Protein AF-A0A8X6FTA5-F1 (afdb_monomer)

Structure (mmCIF, N/CA/C/O backbone):
data_AF-A0A8X6FTA5-F1
#
_entry.id   AF-A0A8X6FTA5-F1
#
loop_
_atom_site.group_PDB
_atom_site.id
_atom_site.type_symbol
_atom_site.label_atom_id
_atom_site.label_alt_id
_atom_site.label_comp_id
_atom_site.label_asym_id
_atom_site.label_entity_id
_atom_site.label_seq_id
_atom_site.pdbx_PDB_ins_code
_atom_site.Cartn_x
_atom_site.Cartn_y
_atom_site.Cartn_z
_atom_site.occupancy
_atom_site.B_iso_or_equiv
_atom_site.auth_seq_id
_atom_site.auth_comp_id
_atom_site.auth_asym_id
_atom_site.auth_atom_id
_atom_site.pdbx_PDB_model_num
ATOM 1 N N . MET A 1 1 ? 9.356 16.056 14.743 1.00 41.97 1 MET A N 1
ATOM 2 C CA . MET A 1 1 ? 8.022 15.968 15.367 1.00 41.97 1 MET A CA 1
ATOM 3 C C . MET A 1 1 ? 7.280 14.869 14.643 1.00 41.97 1 MET A C 1
ATOM 5 O O . MET A 1 1 ? 7.077 14.996 13.447 1.00 41.97 1 MET A O 1
ATOM 9 N N . THR A 1 2 ? 6.967 13.772 15.317 1.00 48.78 2 THR A N 1
ATOM 10 C CA . THR A 1 2 ? 6.106 12.727 14.758 1.00 48.78 2 THR A CA 1
ATOM 11 C C . THR A 1 2 ? 4.693 13.306 14.698 1.00 48.78 2 THR A C 1
ATOM 13 O O . THR A 1 2 ? 4.205 13.804 15.711 1.00 48.78 2 THR A O 1
ATOM 16 N N . ILE A 1 3 ? 4.057 13.327 13.523 1.00 58.44 3 ILE A N 1
ATOM 17 C CA . ILE A 1 3 ? 2.656 13.751 13.412 1.00 58.44 3 ILE A CA 1
ATOM 18 C C . ILE A 1 3 ? 1.813 12.705 14.147 1.00 58.44 3 ILE A C 1
ATOM 20 O O . ILE A 1 3 ? 1.546 11.626 13.619 1.00 58.44 3 ILE A O 1
ATOM 24 N N . THR A 1 4 ? 1.408 13.007 15.376 1.00 65.88 4 THR A N 1
ATOM 25 C CA . THR A 1 4 ? 0.428 12.196 16.095 1.00 65.88 4 THR A CA 1
ATOM 26 C C . THR A 1 4 ? -0.946 12.549 15.547 1.00 65.88 4 THR A C 1
ATOM 28 O O . THR A 1 4 ? -1.441 13.654 15.756 1.00 65.88 4 THR A O 1
ATOM 31 N N . ILE A 1 5 ? -1.556 11.629 14.800 1.00 76.56 5 ILE A N 1
ATOM 32 C CA . ILE A 1 5 ? -2.923 11.821 14.318 1.00 76.56 5 ILE A CA 1
ATOM 33 C C . ILE A 1 5 ? -3.873 11.604 15.498 1.00 76.56 5 ILE A C 1
ATOM 35 O O . ILE A 1 5 ? -4.028 10.481 15.980 1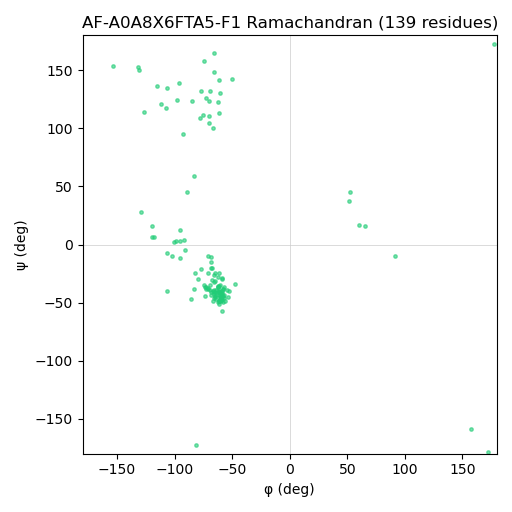.00 76.56 5 ILE A O 1
ATOM 39 N N . GLU A 1 6 ? -4.525 12.671 15.952 1.00 87.19 6 GLU A N 1
ATOM 40 C CA . GLU A 1 6 ? -5.613 12.573 16.922 1.00 87.19 6 GLU A CA 1
ATOM 41 C C . GLU A 1 6 ? -6.942 12.299 16.213 1.00 87.19 6 GLU A C 1
ATOM 43 O O . GLU A 1 6 ? -7.368 13.045 15.330 1.00 87.19 6 GLU A O 1
ATOM 48 N N . TYR A 1 7 ? -7.601 11.209 16.606 1.00 91.81 7 TYR A N 1
ATOM 49 C CA . TYR A 1 7 ? -8.914 10.826 16.092 1.00 91.81 7 TYR A CA 1
ATOM 50 C C . TYR A 1 7 ? -10.036 11.294 17.008 1.00 91.81 7 TYR A C 1
ATOM 52 O O . TYR A 1 7 ? -9.945 11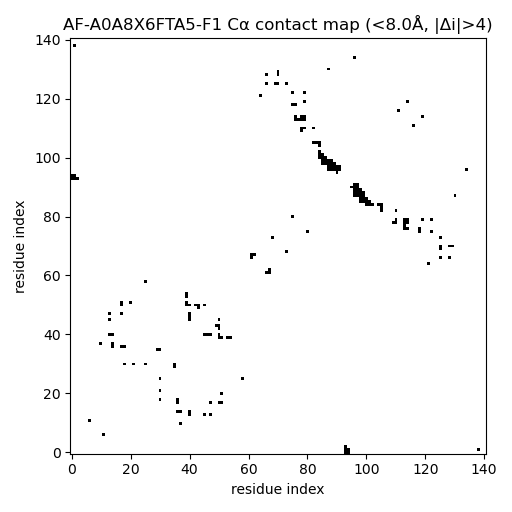.134 18.231 1.00 91.81 7 TYR A O 1
ATOM 60 N N . THR A 1 8 ? -11.127 11.780 16.412 1.00 95.44 8 THR A N 1
ATOM 61 C CA . THR A 1 8 ? -12.351 12.092 17.162 1.00 95.44 8 THR A CA 1
ATOM 62 C C . THR A 1 8 ? -12.975 10.820 17.745 1.00 95.44 8 THR A C 1
ATOM 64 O O . THR A 1 8 ? -12.641 9.696 17.352 1.00 95.44 8 THR A O 1
ATOM 67 N N . VAL A 1 9 ? -13.900 10.982 18.694 1.00 96.56 9 VAL A N 1
ATOM 68 C CA . VAL A 1 9 ? -14.612 9.855 19.318 1.00 96.56 9 VAL A CA 1
ATOM 69 C C . VAL A 1 9 ? -15.383 9.054 18.265 1.00 96.56 9 VAL A C 1
ATOM 71 O O . VAL A 1 9 ? -15.320 7.826 18.248 1.00 96.56 9 VAL A O 1
ATOM 74 N N . GLU A 1 10 ? -16.032 9.745 17.331 1.00 96.25 10 GLU A N 1
ATOM 75 C CA . GLU A 1 10 ? -16.809 9.154 16.241 1.00 96.25 10 GLU A CA 1
ATOM 76 C C . GLU A 1 10 ? -15.906 8.378 15.279 1.0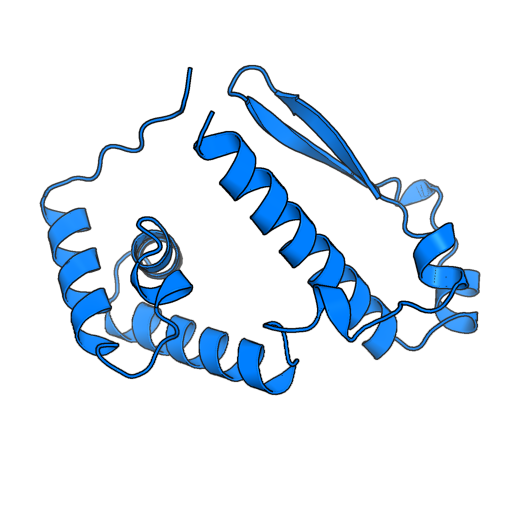0 96.25 10 GLU A C 1
ATOM 78 O O . GLU A 1 10 ? -16.240 7.269 14.862 1.00 96.25 10 GLU A O 1
ATOM 83 N N . GLN A 1 11 ? -14.725 8.923 14.964 1.00 95.75 11 GLN A N 1
ATOM 84 C CA . GLN A 1 11 ? -13.750 8.254 14.104 1.00 95.75 11 GLN A CA 1
ATOM 85 C C . GLN A 1 11 ? -13.225 6.970 14.747 1.00 95.75 11 GLN A C 1
ATOM 87 O O . GLN A 1 11 ? -13.197 5.932 14.087 1.00 95.75 11 GLN A O 1
ATOM 92 N N . LYS A 1 12 ? -12.869 7.011 16.038 1.00 95.75 12 LYS A N 1
ATOM 93 C CA . LYS A 1 12 ? -12.442 5.820 16.790 1.00 95.75 12 LYS A CA 1
ATOM 94 C C . LYS A 1 12 ? -13.547 4.765 16.829 1.00 95.75 12 LYS A C 1
ATOM 96 O O . LYS A 1 12 ? -13.280 3.594 16.574 1.00 95.75 12 LYS A O 1
ATOM 101 N N . ALA A 1 13 ? -14.792 5.173 17.081 1.00 96.75 13 ALA A N 1
ATOM 102 C CA . ALA A 1 13 ? -15.935 4.265 17.089 1.00 96.75 13 ALA A CA 1
ATOM 103 C C . ALA A 1 13 ? -16.151 3.589 15.722 1.00 96.75 13 ALA A C 1
ATOM 105 O O . ALA A 1 13 ? -16.340 2.373 15.663 1.00 96.75 13 ALA A O 1
ATOM 106 N N . ALA A 1 14 ? -16.057 4.348 14.624 1.00 96.81 14 ALA A N 1
ATOM 107 C CA . ALA A 1 14 ? -16.168 3.812 13.268 1.00 96.81 14 ALA A CA 1
ATOM 108 C C . ALA A 1 14 ? -15.018 2.849 12.926 1.00 96.81 14 ALA A C 1
ATOM 110 O O . ALA A 1 14 ? -15.255 1.796 12.331 1.00 96.81 14 ALA A O 1
ATOM 111 N N . MET A 1 15 ? -13.784 3.173 13.330 1.00 96.56 15 MET A N 1
ATOM 112 C CA . MET A 1 15 ? -12.617 2.299 13.159 1.00 96.56 15 MET A CA 1
ATOM 113 C C . MET A 1 15 ? -12.807 0.966 13.878 1.00 96.56 15 MET A C 1
ATOM 115 O O . MET A 1 15 ? -12.625 -0.078 13.259 1.00 96.56 15 MET A O 1
ATOM 119 N N . GLU A 1 16 ? -13.238 0.987 15.140 1.00 95.81 16 GLU A N 1
ATOM 120 C CA . GLU A 1 16 ? -13.517 -0.229 15.911 1.00 95.81 16 GLU A CA 1
ATOM 121 C C . GLU A 1 16 ? -14.672 -1.039 15.320 1.00 95.81 16 GLU A C 1
ATOM 123 O O . GLU A 1 16 ? -14.621 -2.269 15.258 1.00 95.81 16 GLU A O 1
ATOM 128 N N . GLN A 1 17 ? -15.720 -0.364 14.842 1.00 96.62 17 GLN A N 1
ATOM 129 C CA . GLN A 1 17 ? -16.834 -1.034 14.183 1.00 96.62 17 GLN A CA 1
ATOM 130 C C . GLN A 1 17 ? -16.393 -1.727 12.895 1.00 96.62 17 GLN A C 1
ATOM 132 O O . GLN A 1 17 ? -16.789 -2.872 12.680 1.00 96.62 17 GLN A O 1
ATOM 137 N N . LEU A 1 18 ? -15.567 -1.077 12.068 1.00 96.38 18 LEU A N 1
ATOM 138 C CA . LEU A 1 18 ? -15.008 -1.704 10.875 1.00 96.38 18 LEU A CA 1
ATOM 139 C C . LEU A 1 18 ? -14.053 -2.843 11.252 1.00 96.38 18 LEU A C 1
ATOM 141 O O . LEU A 1 18 ? -14.195 -3.929 10.701 1.00 96.38 18 LEU A O 1
ATOM 145 N N . LYS A 1 19 ? -13.147 -2.642 12.220 1.00 95.56 19 LYS A N 1
ATOM 146 C CA . LYS A 1 19 ? -12.183 -3.653 12.696 1.00 95.56 19 LYS A CA 1
ATOM 147 C C . LYS A 1 19 ? -12.876 -4.950 13.111 1.00 95.56 19 LYS A C 1
ATOM 149 O O . LYS A 1 19 ? -12.485 -6.023 12.657 1.00 95.56 19 LYS A O 1
ATOM 154 N N . ARG A 1 20 ? -13.980 -4.860 13.863 1.00 94.69 20 ARG A N 1
ATOM 155 C CA . ARG A 1 20 ? -14.788 -6.028 14.262 1.00 94.69 20 ARG A CA 1
ATOM 156 C C . ARG A 1 20 ? -15.341 -6.844 13.088 1.00 94.69 20 ARG A C 1
ATOM 158 O O . ARG A 1 20 ? -15.510 -8.048 13.243 1.00 94.69 20 ARG A O 1
ATOM 165 N N . ARG A 1 21 ? -15.596 -6.235 11.922 1.00 94.69 21 ARG A N 1
ATOM 166 C CA . ARG A 1 21 ? -16.088 -6.953 10.726 1.00 94.69 21 ARG A CA 1
ATOM 167 C C . ARG A 1 21 ? -15.031 -7.853 10.071 1.00 94.69 21 ARG A C 1
ATOM 169 O O . ARG A 1 21 ? -15.381 -8.625 9.189 1.00 94.69 21 ARG A O 1
ATOM 176 N N . PHE A 1 22 ? -13.767 -7.754 10.490 1.00 93.44 22 PHE A N 1
ATOM 177 C CA . PHE A 1 22 ? -12.635 -8.501 9.928 1.00 93.44 22 PHE A CA 1
ATOM 178 C C . PHE A 1 22 ? -11.935 -9.413 10.949 1.00 93.44 22 PHE A C 1
ATOM 180 O O . PHE A 1 22 ? -10.808 -9.857 10.715 1.00 93.44 22 PHE A O 1
ATOM 187 N N . ALA A 1 23 ? -12.567 -9.694 12.093 1.00 85.31 23 ALA A N 1
ATOM 188 C CA . ALA A 1 23 ? -12.003 -10.583 13.104 1.00 85.31 23 ALA A CA 1
ATOM 189 C C . ALA A 1 23 ? -11.792 -12.000 12.528 1.00 85.31 23 ALA A C 1
ATOM 191 O O . ALA A 1 23 ? -12.752 -12.691 12.208 1.00 85.31 23 ALA A O 1
ATOM 192 N N . GLY A 1 24 ? -10.529 -12.422 12.397 1.00 79.81 24 GLY A N 1
ATOM 193 C CA . GLY A 1 24 ? -10.143 -13.738 11.865 1.00 79.81 24 GLY A CA 1
ATOM 194 C C . GLY A 1 24 ? -9.892 -13.803 10.350 1.00 79.81 24 GLY A C 1
ATOM 195 O O . GLY A 1 24 ? -9.310 -14.778 9.885 1.00 79.81 24 GLY A O 1
ATOM 196 N N . ASP A 1 25 ? -10.229 -12.755 9.591 1.00 79.06 25 ASP A N 1
ATOM 197 C CA . ASP A 1 25 ? -10.121 -12.738 8.118 1.00 79.06 25 ASP A CA 1
ATOM 198 C C . ASP A 1 25 ? -8.855 -12.031 7.594 1.00 79.06 25 ASP A C 1
ATOM 200 O O . ASP A 1 25 ? -8.652 -11.877 6.383 1.00 79.06 25 ASP A O 1
ATOM 204 N N . MET A 1 26 ? -7.992 -11.574 8.504 1.00 86.62 26 MET A N 1
ATOM 205 C CA . MET A 1 26 ? -6.823 -10.747 8.207 1.00 86.62 26 MET A CA 1
ATOM 206 C C . MET A 1 26 ? -5.561 -11.263 8.891 1.00 86.62 26 MET A C 1
ATOM 208 O O . MET A 1 26 ? -5.608 -11.846 9.972 1.00 86.62 26 MET A O 1
ATOM 212 N N . LYS A 1 27 ? -4.408 -10.979 8.277 1.00 86.81 27 LYS A N 1
ATOM 213 C CA . LYS A 1 27 ? -3.110 -11.189 8.922 1.00 86.81 27 LYS A CA 1
ATOM 214 C C . LYS A 1 27 ? -2.982 -10.322 10.181 1.00 86.81 27 LYS A C 1
ATOM 216 O O . LYS A 1 27 ? -3.391 -9.156 10.116 1.00 8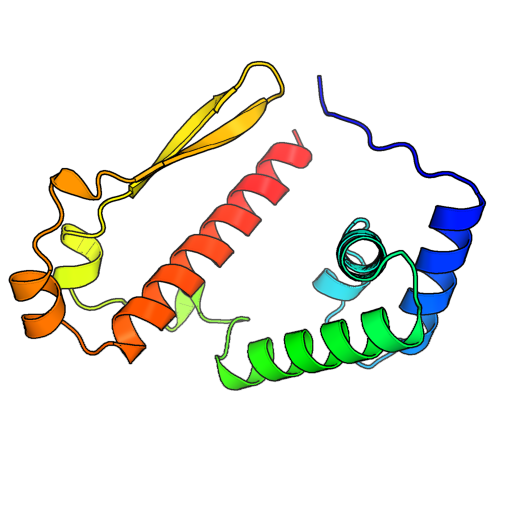6.81 27 LYS A O 1
ATOM 221 N N . PRO A 1 28 ? -2.374 -10.827 11.272 1.00 89.88 28 PRO A N 1
ATOM 222 C CA . PRO A 1 28 ? -2.209 -10.066 12.511 1.00 89.88 28 PRO A CA 1
ATOM 223 C C . PRO A 1 28 ? -1.555 -8.698 12.294 1.00 89.88 28 PRO A C 1
ATOM 225 O O . PRO A 1 28 ? -2.009 -7.701 12.842 1.00 89.88 28 PRO A O 1
ATOM 228 N N . GLU A 1 29 ? -0.550 -8.607 11.421 1.00 88.12 29 GLU A N 1
ATOM 229 C CA . GLU A 1 29 ? 0.183 -7.360 11.178 1.00 88.12 29 GLU A CA 1
ATOM 230 C C . GLU A 1 29 ? -0.670 -6.277 10.508 1.00 88.12 29 GLU A C 1
ATOM 232 O O . GLU A 1 29 ? -0.414 -5.090 10.712 1.00 88.12 29 GLU A O 1
ATOM 237 N N . LEU A 1 30 ? -1.652 -6.678 9.693 1.00 88.94 30 LEU A N 1
ATOM 238 C CA . LEU A 1 30 ? -2.611 -5.768 9.063 1.00 88.94 30 LEU A CA 1
ATOM 239 C C . LEU A 1 30 ? -3.763 -5.443 10.014 1.00 88.94 30 LEU A C 1
ATOM 241 O O . LEU A 1 30 ? -4.233 -4.311 10.038 1.00 88.94 30 LEU A O 1
ATOM 245 N N . TYR A 1 31 ? -4.215 -6.424 10.795 1.00 91.38 31 TYR A N 1
ATOM 246 C CA . TYR A 1 31 ? -5.290 -6.242 11.767 1.00 91.38 31 TYR A CA 1
ATOM 247 C C . TYR A 1 31 ? -4.888 -5.296 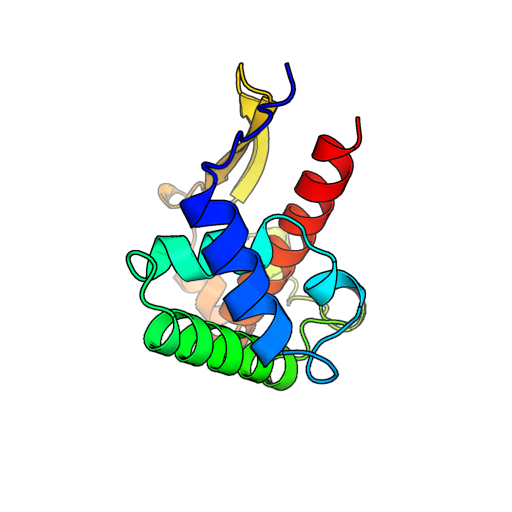12.912 1.00 91.38 31 TYR A C 1
ATOM 249 O O . TYR A 1 31 ? -5.719 -4.536 13.413 1.00 91.38 31 TYR A O 1
ATOM 257 N N . GLU A 1 32 ? -3.607 -5.291 13.286 1.00 89.75 32 GLU A N 1
ATOM 258 C CA . GLU A 1 32 ? -3.045 -4.375 14.285 1.00 89.75 32 GLU A CA 1
ATOM 259 C C . GLU A 1 32 ? -2.473 -3.073 13.700 1.00 89.75 32 GLU A C 1
ATOM 261 O O . GLU A 1 32 ? -1.945 -2.246 14.442 1.00 89.75 32 GLU A O 1
ATOM 266 N N . ASP A 1 33 ? -2.585 -2.832 12.388 1.00 89.06 33 ASP A N 1
ATOM 267 C CA . ASP A 1 33 ? -2.236 -1.526 11.818 1.00 89.06 33 ASP A CA 1
ATOM 268 C C . ASP A 1 33 ? -3.275 -0.478 12.249 1.00 89.06 33 ASP A C 1
ATOM 270 O O . ASP A 1 33 ? -4.382 -0.397 11.707 1.00 89.06 33 ASP A O 1
ATOM 274 N N . THR A 1 34 ? -2.868 0.363 13.205 1.00 78.25 34 THR A N 1
ATOM 275 C CA . THR A 1 34 ? -3.653 1.456 13.798 1.00 78.25 34 THR A CA 1
ATOM 276 C C . THR A 1 34 ? -4.347 2.338 12.763 1.00 78.25 34 THR A C 1
ATOM 278 O O . THR A 1 34 ? -5.446 2.837 13.001 1.00 78.25 34 THR A O 1
ATOM 281 N N . HIS A 1 35 ? -3.726 2.551 11.604 1.00 90.06 35 HIS A N 1
ATOM 282 C CA . HIS A 1 35 ? -4.205 3.496 10.603 1.00 90.06 35 HIS A CA 1
ATOM 283 C C . HIS A 1 35 ? -4.917 2.818 9.431 1.00 90.06 35 HIS A C 1
ATOM 285 O O . HIS A 1 35 ? -5.546 3.514 8.632 1.00 90.06 35 HIS A O 1
ATOM 291 N N . LEU A 1 36 ? -4.869 1.486 9.308 1.00 93.62 36 LEU A N 1
ATOM 292 C CA . LEU A 1 36 ? -5.476 0.773 8.185 1.00 93.62 36 LEU A CA 1
ATOM 293 C C . LEU A 1 36 ? -6.978 1.049 8.088 1.00 93.62 36 LEU A C 1
ATOM 295 O O . LEU A 1 36 ? -7.439 1.564 7.071 1.00 93.62 36 LEU A O 1
ATOM 299 N N . PHE A 1 37 ? -7.734 0.775 9.151 1.00 95.62 37 PHE A N 1
ATOM 300 C CA . PHE A 1 37 ? -9.187 0.971 9.153 1.00 95.62 37 PHE A CA 1
ATOM 301 C C . PHE A 1 37 ? -9.564 2.435 8.919 1.00 95.62 37 PHE A C 1
ATOM 303 O O . PHE A 1 37 ? -10.475 2.718 8.142 1.00 95.62 37 PHE A O 1
ATOM 310 N N . TYR A 1 38 ? -8.805 3.370 9.499 1.00 96.06 38 TYR A N 1
ATOM 311 C CA . TYR A 1 38 ? -8.986 4.798 9.249 1.00 96.06 38 TYR A CA 1
ATOM 312 C C . TYR A 1 38 ? -8.799 5.158 7.770 1.00 96.06 38 TYR A C 1
ATOM 314 O O . TYR A 1 38 ? -9.640 5.856 7.212 1.00 96.06 38 TYR A O 1
ATOM 322 N N . ARG A 1 39 ? -7.739 4.668 7.105 1.00 96.12 39 ARG A N 1
ATOM 323 C CA . ARG A 1 39 ? -7.473 4.962 5.683 1.00 96.12 39 ARG A CA 1
ATOM 324 C C . ARG A 1 39 ? -8.635 4.527 4.787 1.00 96.12 39 ARG A C 1
ATOM 326 O O . ARG A 1 39 ? -9.048 5.291 3.917 1.00 96.12 39 ARG A O 1
ATOM 333 N N . PHE A 1 40 ? -9.185 3.334 5.014 1.00 97.88 40 PHE A N 1
ATOM 334 C CA . PHE A 1 40 ? -10.302 2.814 4.215 1.00 97.88 40 PHE A CA 1
ATOM 335 C C . PHE A 1 40 ? -11.630 3.514 4.525 1.00 97.88 40 PHE A C 1
ATOM 337 O O . PHE A 1 40 ? -12.379 3.813 3.595 1.00 97.88 40 PHE A O 1
ATOM 344 N N . LEU A 1 41 ? -11.895 3.847 5.793 1.00 98.06 41 LEU A N 1
ATOM 345 C CA . LEU A 1 41 ? -13.049 4.669 6.174 1.00 98.06 41 LEU A CA 1
ATOM 346 C C . LEU A 1 41 ? -12.965 6.058 5.547 1.00 98.06 41 LEU A C 1
ATOM 348 O O . LEU A 1 41 ? -13.911 6.508 4.905 1.00 98.06 41 LEU A O 1
ATOM 352 N N . LYS A 1 42 ? -11.814 6.723 5.675 1.00 97.31 42 LYS A N 1
ATOM 353 C CA . LYS A 1 42 ? -11.607 8.071 5.147 1.00 97.31 42 LYS A CA 1
ATOM 354 C C . LYS A 1 42 ? -11.751 8.117 3.626 1.00 97.31 42 LYS A C 1
ATOM 356 O O . LYS A 1 42 ? -12.306 9.078 3.112 1.00 97.31 42 LYS A O 1
ATOM 361 N N . ALA A 1 43 ? -11.316 7.074 2.916 1.00 98.00 43 ALA A N 1
ATOM 362 C CA . ALA A 1 43 ? -11.467 6.955 1.464 1.00 98.00 43 ALA A CA 1
ATOM 363 C C . ALA A 1 43 ? -12.922 6.758 0.991 1.00 98.00 43 ALA A C 1
ATOM 365 O O . ALA A 1 43 ? -13.176 6.779 -0.216 1.00 98.00 43 ALA A O 1
ATOM 366 N N . ARG A 1 44 ? -13.864 6.503 1.904 1.00 98.31 44 ARG A N 1
ATOM 367 C CA . ARG A 1 44 ? -15.289 6.267 1.623 1.00 98.31 44 ARG A CA 1
ATOM 368 C C . ARG A 1 44 ? -16.198 7.136 2.487 1.00 98.31 44 ARG A C 1
ATOM 370 O O . ARG A 1 44 ? -17.304 6.719 2.808 1.00 98.31 44 ARG A O 1
ATOM 377 N N . ASP A 1 45 ? -15.711 8.308 2.893 1.00 97.69 45 ASP A N 1
ATOM 378 C CA . ASP A 1 45 ? -16.462 9.282 3.694 1.00 97.69 45 ASP A CA 1
ATOM 379 C C . ASP A 1 45 ? -17.100 8.669 4.954 1.00 97.69 45 ASP A C 1
ATOM 381 O O . ASP A 1 45 ? -18.216 9.000 5.340 1.00 97.69 45 ASP A O 1
ATOM 385 N N . PHE A 1 46 ? -16.379 7.738 5.592 1.00 96.94 46 PHE A N 1
ATOM 386 C CA . PHE A 1 46 ? -16.811 6.962 6.762 1.00 96.94 46 PHE A CA 1
ATOM 387 C C . PHE A 1 46 ? -18.062 6.091 6.546 1.00 96.94 46 PHE A C 1
ATOM 389 O O . PHE A 1 46 ? -18.635 5.580 7.507 1.00 96.94 46 PHE A O 1
ATOM 396 N N . ASN A 1 47 ? -18.449 5.826 5.295 1.00 98.19 47 ASN A N 1
ATOM 397 C CA . ASN A 1 47 ? -19.437 4.801 4.983 1.00 98.19 47 ASN A CA 1
ATOM 398 C C . ASN A 1 47 ? -18.845 3.403 5.241 1.00 98.19 47 ASN A C 1
ATOM 400 O O . ASN A 1 47 ? -17.954 2.945 4.520 1.00 98.19 47 ASN A O 1
ATOM 404 N N . LEU A 1 48 ? -19.357 2.724 6.270 1.00 97.88 48 LEU A N 1
ATOM 405 C CA . LEU A 1 48 ? -18.850 1.428 6.730 1.00 97.88 48 LEU A CA 1
ATOM 406 C C . LEU A 1 48 ? -18.930 0.331 5.668 1.00 97.88 48 LEU A C 1
ATOM 408 O O . LEU A 1 48 ? -17.955 -0.391 5.478 1.00 97.88 48 LEU A O 1
ATOM 412 N N . ASP A 1 49 ? -20.053 0.215 4.965 1.00 98.12 49 ASP A N 1
ATOM 413 C CA . ASP A 1 49 ? -20.274 -0.879 4.014 1.00 98.12 49 ASP A CA 1
ATOM 414 C C . ASP A 1 49 ? -19.395 -0.709 2.765 1.00 98.12 49 ASP A C 1
ATOM 416 O O . ASP A 1 49 ? -18.803 -1.667 2.257 1.00 98.12 49 ASP A O 1
ATOM 420 N N . LEU A 1 50 ? -19.230 0.532 2.296 1.00 98.56 50 LEU A N 1
ATOM 421 C CA . LEU A 1 50 ? -18.331 0.844 1.186 1.00 98.56 50 LEU A CA 1
ATOM 422 C C . LEU A 1 50 ? -16.857 0.673 1.577 1.00 98.56 50 LEU A C 1
ATOM 424 O O . LEU A 1 50 ? -16.069 0.176 0.765 1.00 98.56 50 LEU A O 1
ATOM 428 N N . ALA A 1 51 ? -16.479 1.062 2.799 1.00 98.38 51 ALA A N 1
ATOM 429 C CA . ALA A 1 51 ? -15.128 0.869 3.323 1.00 98.38 51 ALA A CA 1
ATOM 430 C C . ALA A 1 51 ? -14.798 -0.621 3.484 1.00 98.38 51 ALA A C 1
ATOM 432 O O . ALA A 1 51 ? -13.732 -1.063 3.052 1.00 98.38 51 ALA A O 1
ATOM 433 N N . GLU A 1 52 ? -15.730 -1.412 4.020 1.00 97.38 52 GLU A N 1
ATOM 434 C CA . GLU A 1 52 ? -15.609 -2.866 4.125 1.00 97.38 52 GLU A CA 1
ATOM 435 C C . GLU A 1 52 ? -15.453 -3.510 2.745 1.00 97.38 52 GLU A C 1
ATOM 437 O O . GLU A 1 52 ? -14.526 -4.291 2.529 1.00 97.38 52 GLU A O 1
ATOM 442 N N . SER A 1 53 ? -16.310 -3.149 1.783 1.00 98.12 53 SER A N 1
ATOM 443 C CA . SER A 1 53 ? -16.223 -3.653 0.408 1.00 98.12 53 SER A CA 1
ATOM 444 C C . SER A 1 53 ? -14.861 -3.348 -0.224 1.00 98.12 53 SER A C 1
ATOM 446 O O . SER A 1 53 ? -14.254 -4.210 -0.865 1.00 98.12 53 SER A O 1
ATOM 448 N N . MET A 1 54 ? -14.346 -2.130 -0.022 1.00 98.38 54 MET A N 1
ATOM 449 C CA . MET A 1 54 ? -13.032 -1.725 -0.519 1.00 98.38 54 MET A CA 1
ATOM 450 C C . MET A 1 54 ? -11.897 -2.506 0.159 1.00 98.38 54 MET A C 1
ATOM 452 O O . MET A 1 54 ? -10.981 -2.956 -0.532 1.00 98.38 54 MET A O 1
ATOM 456 N N . LEU A 1 55 ? -11.959 -2.705 1.478 1.00 97.12 55 LEU A N 1
ATOM 457 C CA . LEU A 1 55 ? -10.942 -3.445 2.224 1.00 97.12 55 LEU A CA 1
ATOM 458 C C . LEU A 1 55 ? -10.949 -4.938 1.866 1.00 97.12 55 LEU A C 1
ATOM 460 O O . LEU A 1 55 ? -9.886 -5.498 1.618 1.00 97.12 55 LEU A O 1
ATOM 464 N N . LYS A 1 56 ? -12.120 -5.570 1.710 1.00 96.44 56 LYS A N 1
ATOM 465 C CA . LYS A 1 56 ? -12.230 -6.959 1.220 1.00 96.44 56 LYS A CA 1
ATOM 466 C C . LYS A 1 56 ? -11.581 -7.131 -0.153 1.00 96.44 56 LYS A C 1
ATOM 468 O O . LYS A 1 56 ? -10.784 -8.046 -0.347 1.00 96.44 56 LYS A O 1
ATOM 473 N N . LYS A 1 57 ? -11.858 -6.214 -1.088 1.00 97.44 57 LYS A N 1
ATOM 474 C CA . LYS A 1 57 ? -11.220 -6.205 -2.417 1.00 97.44 57 LYS A CA 1
ATOM 475 C C . LYS A 1 57 ? -9.708 -6.022 -2.322 1.00 97.44 57 LYS A C 1
ATOM 477 O O . LYS A 1 57 ? -8.975 -6.702 -3.031 1.00 97.44 57 LYS A O 1
ATOM 482 N N . HIS A 1 58 ? -9.241 -5.143 -1.436 1.00 95.50 58 HIS A N 1
ATOM 483 C CA . HIS A 1 58 ? -7.813 -4.964 -1.198 1.00 95.50 58 HIS A CA 1
ATOM 484 C C . HIS A 1 58 ? -7.162 -6.249 -0.674 1.00 95.50 58 HIS A C 1
ATOM 486 O O . HIS A 1 58 ? -6.159 -6.678 -1.232 1.00 95.50 58 HIS A O 1
ATOM 492 N N . LEU A 1 59 ? -7.744 -6.900 0.338 1.00 94.44 59 LEU A N 1
ATOM 493 C CA . LEU A 1 59 ? -7.226 -8.151 0.901 1.00 94.44 59 LEU A CA 1
ATOM 494 C C . LEU A 1 59 ? -7.185 -9.279 -0.135 1.00 94.44 59 LEU A C 1
ATOM 496 O O . LEU A 1 59 ? -6.204 -10.017 -0.184 1.00 94.44 59 LEU A O 1
ATOM 500 N N . GLN A 1 60 ? -8.211 -9.390 -0.983 1.00 94.75 60 GLN A N 1
ATOM 501 C CA . GLN A 1 60 ? -8.201 -10.356 -2.080 1.00 94.75 60 GLN A CA 1
ATOM 502 C C . GLN A 1 60 ? -7.093 -10.036 -3.091 1.00 94.75 60 GLN A C 1
ATOM 504 O O . GLN A 1 60 ? -6.290 -10.905 -3.408 1.00 94.75 60 GLN A O 1
ATOM 509 N N . TRP A 1 61 ? -6.964 -8.772 -3.501 1.00 95.25 61 TRP A N 1
ATOM 510 C CA . TRP A 1 61 ? -5.895 -8.332 -4.400 1.00 95.25 61 TRP A CA 1
ATOM 511 C C . TRP A 1 61 ? -4.494 -8.616 -3.835 1.00 95.25 61 TRP A C 1
ATOM 513 O O . TRP A 1 61 ? -3.610 -9.049 -4.576 1.00 95.25 61 TRP A O 1
ATOM 523 N N . ARG A 1 62 ? -4.289 -8.447 -2.517 1.00 93.94 62 ARG A N 1
ATOM 524 C CA . ARG A 1 62 ? -3.022 -8.812 -1.860 1.00 93.94 62 ARG A CA 1
ATOM 525 C C . ARG A 1 62 ? -2.695 -10.299 -2.032 1.00 93.94 62 ARG A C 1
ATOM 527 O O . ARG A 1 62 ? -1.536 -10.633 -2.280 1.00 93.94 62 ARG A O 1
ATOM 534 N N . LYS A 1 63 ? -3.701 -11.175 -1.908 1.00 93.12 63 LYS A N 1
ATOM 535 C CA . LYS A 1 63 ? -3.559 -12.627 -2.113 1.00 93.12 63 LYS A CA 1
ATOM 536 C C . LYS A 1 63 ? -3.252 -12.941 -3.576 1.00 93.12 63 LYS A C 1
ATOM 538 O O . LYS A 1 63 ? -2.272 -13.629 -3.846 1.00 93.12 63 LYS A O 1
ATOM 543 N N . ASP A 1 64 ? -4.023 -12.370 -4.500 1.00 93.44 64 ASP A N 1
ATOM 544 C CA . ASP A 1 64 ? -3.902 -12.615 -5.944 1.00 93.44 64 ASP A CA 1
ATOM 545 C C . ASP A 1 64 ? -2.518 -12.226 -6.493 1.00 93.44 64 ASP A C 1
ATOM 547 O O . ASP A 1 64 ? -1.987 -12.890 -7.381 1.00 93.44 64 ASP A O 1
ATOM 551 N N . PHE A 1 65 ? -1.905 -11.171 -5.944 1.00 91.94 65 PHE A N 1
ATOM 552 C CA . PHE A 1 65 ? -0.569 -10.702 -6.337 1.00 91.94 65 PHE A CA 1
ATOM 553 C C . PHE A 1 65 ? 0.571 -11.232 -5.455 1.00 91.94 65 PHE A C 1
ATOM 555 O O . PHE A 1 65 ? 1.728 -10.857 -5.671 1.00 91.94 65 PHE A O 1
ATOM 562 N N . SER A 1 66 ? 0.266 -12.095 -4.479 1.00 93.50 66 SER A N 1
ATOM 563 C CA . SER A 1 66 ? 1.237 -12.655 -3.527 1.00 93.50 66 SER A CA 1
ATOM 564 C C . SER A 1 66 ? 2.077 -11.573 -2.832 1.00 93.50 66 SER A C 1
ATOM 566 O O . SER A 1 66 ? 3.298 -11.677 -2.721 1.00 93.50 66 SER A O 1
ATOM 568 N N . LEU A 1 67 ? 1.430 -10.496 -2.375 1.00 92.69 67 LEU A N 1
ATOM 569 C CA . LEU A 1 67 ? 2.147 -9.326 -1.846 1.00 92.69 67 LEU A CA 1
ATOM 570 C C . LEU A 1 67 ? 2.923 -9.606 -0.575 1.00 92.69 67 LEU A C 1
ATOM 572 O O . LEU A 1 67 ? 3.921 -8.950 -0.302 1.00 92.69 67 LEU A O 1
ATOM 576 N N . ASP A 1 68 ? 2.489 -10.592 0.192 1.00 90.38 68 ASP A N 1
ATOM 577 C CA . ASP A 1 68 ? 3.108 -10.882 1.475 1.00 90.38 68 ASP A CA 1
ATOM 578 C C . ASP A 1 68 ? 4.528 -11.444 1.339 1.00 90.38 68 ASP A C 1
ATOM 580 O O . ASP A 1 68 ? 5.305 -11.359 2.285 1.00 90.38 68 ASP A O 1
ATOM 584 N N . THR A 1 69 ? 4.879 -11.975 0.165 1.00 93.19 69 THR A N 1
ATOM 585 C CA . THR A 1 69 ? 6.223 -12.472 -0.144 1.00 93.19 69 THR A CA 1
ATOM 586 C C . THR A 1 69 ? 6.867 -11.741 -1.325 1.00 93.19 69 THR A C 1
ATOM 588 O O . THR A 1 69 ? 7.974 -12.069 -1.738 1.00 93.19 69 THR A O 1
ATOM 591 N N . ILE A 1 70 ? 6.247 -10.679 -1.859 1.00 95.06 70 ILE A N 1
ATOM 592 C CA . ILE A 1 70 ? 6.753 -9.977 -3.056 1.00 95.06 70 ILE A CA 1
ATOM 593 C C . ILE A 1 70 ? 8.150 -9.367 -2.868 1.00 95.06 70 ILE A C 1
ATOM 595 O O . ILE A 1 70 ? 8.878 -9.139 -3.833 1.00 95.06 70 ILE A O 1
ATOM 599 N N . LEU A 1 71 ? 8.547 -9.077 -1.630 1.00 93.25 71 LEU A N 1
ATOM 600 C CA . LEU A 1 71 ? 9.868 -8.523 -1.340 1.00 93.25 71 LEU A CA 1
ATOM 601 C C . LEU A 1 71 ? 10.982 -9.575 -1.383 1.00 93.25 71 LEU A C 1
ATOM 603 O O . LEU A 1 71 ? 12.137 -9.195 -1.566 1.00 93.25 71 LEU A O 1
ATOM 607 N N . THR A 1 72 ? 10.644 -10.858 -1.234 1.00 93.06 72 THR A N 1
ATOM 608 C CA . THR A 1 72 ? 11.588 -11.986 -1.240 1.00 93.06 72 THR A CA 1
ATOM 609 C C . THR A 1 72 ? 11.507 -12.798 -2.528 1.00 93.06 72 THR A C 1
ATOM 611 O O . THR A 1 72 ? 12.535 -13.176 -3.079 1.00 93.06 72 THR A O 1
ATOM 614 N N . ASP A 1 73 ? 10.298 -13.015 -3.041 1.00 91.81 73 ASP A N 1
ATOM 615 C CA . ASP A 1 73 ? 10.030 -14.016 -4.080 1.00 91.81 73 ASP A CA 1
ATOM 616 C C . ASP A 1 73 ? 10.039 -13.424 -5.494 1.00 91.81 73 ASP A C 1
ATOM 618 O O . ASP A 1 73 ? 10.013 -14.149 -6.488 1.00 91.81 73 ASP A O 1
ATOM 622 N N . TYR A 1 74 ? 10.048 -12.094 -5.615 1.00 92.12 74 TYR A N 1
ATOM 623 C CA . TYR A 1 74 ? 10.041 -11.412 -6.903 1.00 92.12 74 TYR A CA 1
ATOM 624 C C . TYR A 1 74 ? 11.364 -10.694 -7.160 1.00 92.12 74 TYR A C 1
ATOM 626 O O . TYR A 1 74 ? 11.749 -9.777 -6.438 1.00 92.12 74 TYR A O 1
ATOM 634 N N . THR A 1 75 ? 12.025 -11.067 -8.253 1.00 91.75 75 THR A N 1
ATOM 635 C CA . THR A 1 75 ? 13.156 -10.315 -8.803 1.00 91.75 75 THR A CA 1
ATOM 636 C C . THR A 1 75 ? 12.694 -9.619 -10.082 1.00 91.75 75 THR A C 1
ATOM 638 O O . THR A 1 75 ? 12.278 -10.307 -11.018 1.00 91.75 75 THR A O 1
ATOM 641 N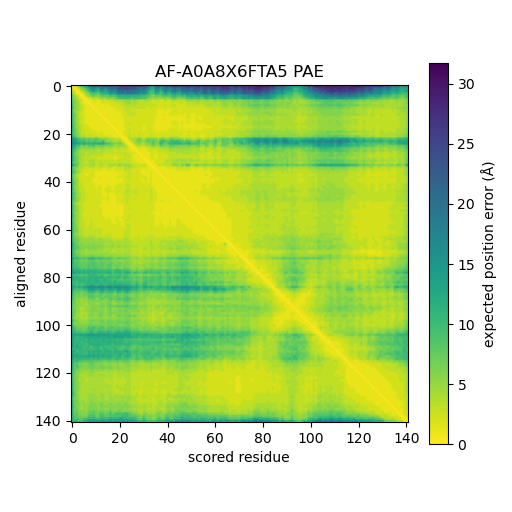 N . PRO A 1 76 ? 12.712 -8.275 -10.142 1.00 90.25 76 PRO A N 1
ATOM 642 C CA . PRO A 1 76 ? 12.328 -7.561 -11.350 1.00 90.25 76 PRO A CA 1
ATOM 643 C C . PRO A 1 76 ? 13.325 -7.835 -12.489 1.00 90.25 76 PRO A C 1
ATOM 645 O O . PRO A 1 76 ? 14.519 -7.994 -12.222 1.00 90.25 76 PRO A O 1
ATOM 648 N N . PRO A 1 77 ? 12.872 -7.837 -13.757 1.00 90.00 77 PRO A N 1
ATOM 649 C CA . PRO A 1 77 ? 13.764 -7.848 -14.913 1.00 90.00 77 PRO A CA 1
ATOM 650 C C . PRO A 1 77 ? 14.838 -6.760 -14.801 1.00 90.00 77 PRO A C 1
ATOM 652 O O . PRO A 1 77 ? 14.543 -5.646 -14.363 1.00 90.00 77 PRO A O 1
ATOM 655 N N . GLU A 1 78 ? 16.064 -7.050 -15.244 1.00 85.88 78 GLU A N 1
ATOM 656 C CA . GLU A 1 78 ? 17.205 -6.123 -15.134 1.00 85.88 78 GLU A CA 1
ATOM 657 C C . GLU A 1 78 ? 16.906 -4.751 -15.760 1.00 85.88 78 GLU A C 1
ATOM 659 O O . GLU A 1 78 ? 17.235 -3.704 -15.204 1.00 85.88 78 GLU A O 1
ATOM 664 N N . GLY A 1 79 ? 16.201 -4.738 -16.895 1.00 82.75 79 GLY A N 1
ATOM 665 C CA . GLY A 1 79 ? 15.797 -3.496 -17.548 1.00 82.75 79 GLY A CA 1
ATOM 666 C C . GLY A 1 79 ? 14.771 -2.673 -16.758 1.00 82.75 79 GLY A C 1
ATOM 667 O O . GLY A 1 79 ? 14.654 -1.476 -16.984 1.00 82.75 79 GLY A O 1
ATOM 668 N N . LEU A 1 80 ? 14.039 -3.264 -15.814 1.00 85.31 80 LEU A N 1
ATOM 669 C CA . LEU A 1 80 ? 13.208 -2.491 -14.891 1.00 85.31 80 LEU A CA 1
ATOM 670 C C . LEU A 1 80 ? 14.017 -2.020 -13.691 1.00 85.31 80 LEU A C 1
ATOM 672 O O . LEU A 1 80 ? 13.964 -0.838 -13.374 1.00 85.31 80 LEU A O 1
ATOM 676 N N . SER A 1 81 ? 14.813 -2.892 -13.069 1.00 83.69 81 SER A N 1
ATOM 677 C CA . SER A 1 81 ? 15.582 -2.521 -11.874 1.00 83.69 81 SER A CA 1
ATOM 678 C C . SER A 1 81 ? 16.604 -1.414 -12.137 1.00 83.69 81 SER A C 1
ATOM 680 O O . SER A 1 81 ? 16.794 -0.545 -11.291 1.00 83.69 81 SER A O 1
ATOM 682 N N . LYS A 1 82 ? 17.238 -1.417 -13.315 1.00 82.31 82 LYS A N 1
ATOM 683 C CA . LYS A 1 82 ? 18.272 -0.445 -13.689 1.00 82.31 82 LYS A CA 1
ATOM 684 C C . LYS A 1 82 ? 17.716 0.901 -14.153 1.00 82.31 82 LYS A C 1
ATOM 686 O O . LYS A 1 82 ? 18.385 1.918 -13.991 1.00 82.31 82 LYS A O 1
ATOM 691 N N . TYR A 1 83 ? 16.523 0.909 -14.749 1.00 79.88 83 TYR A N 1
ATOM 692 C CA . TYR A 1 83 ? 15.975 2.086 -15.433 1.00 79.88 83 TYR A CA 1
ATOM 693 C C . TYR A 1 83 ? 14.671 2.610 -14.815 1.00 79.88 83 TYR A C 1
ATOM 695 O O . TYR A 1 83 ? 14.055 3.517 -15.378 1.00 79.88 83 TYR A O 1
ATOM 703 N N . PHE A 1 84 ? 14.231 2.073 -13.671 1.00 82.38 84 PHE A N 1
ATOM 704 C CA . PHE A 1 84 ? 13.061 2.602 -12.977 1.00 82.38 84 PHE A CA 1
ATOM 705 C C . PHE A 1 84 ? 13.316 4.057 -12.539 1.00 82.38 84 PHE A C 1
ATOM 707 O O . PHE A 1 84 ? 14.274 4.323 -11.810 1.00 82.38 84 PHE A O 1
ATOM 714 N N . PRO A 1 85 ? 12.486 5.024 -12.963 1.00 80.62 85 PRO A N 1
ATOM 715 C CA . PRO A 1 85 ? 12.847 6.434 -12.917 1.00 80.62 85 PRO A CA 1
ATOM 716 C C . PRO A 1 85 ? 12.457 7.081 -11.584 1.00 80.62 85 PRO A C 1
ATOM 718 O O . PRO A 1 85 ? 11.864 8.153 -11.602 1.00 80.62 85 PRO A O 1
ATOM 721 N N . GLY A 1 86 ? 12.710 6.463 -10.429 1.00 85.06 86 GLY A N 1
ATOM 722 C CA . GLY A 1 86 ? 12.351 7.112 -9.169 1.00 85.06 86 GLY A CA 1
ATOM 723 C C . GLY A 1 86 ? 12.605 6.334 -7.891 1.00 85.06 86 GLY A C 1
ATOM 724 O O . GLY A 1 86 ? 12.957 5.157 -7.899 1.00 85.06 86 GLY A O 1
ATOM 725 N N . GLY A 1 87 ? 12.400 7.034 -6.779 1.00 85.69 87 GLY A N 1
ATOM 726 C CA . GLY A 1 87 ? 12.577 6.514 -5.429 1.00 85.69 87 GLY A CA 1
ATOM 727 C C . GLY A 1 87 ? 12.443 7.603 -4.366 1.00 85.69 87 GLY A C 1
ATOM 728 O O . GLY A 1 87 ? 12.171 8.767 -4.676 1.00 85.69 87 GLY A O 1
ATOM 729 N N . ILE A 1 88 ? 12.630 7.213 -3.105 1.00 88.06 88 ILE A N 1
ATOM 730 C CA . ILE A 1 88 ? 12.702 8.141 -1.970 1.00 88.06 88 ILE A CA 1
ATOM 731 C C . ILE A 1 88 ? 14.042 8.884 -2.025 1.00 88.06 88 ILE A C 1
ATOM 733 O O . ILE A 1 88 ? 15.095 8.251 -2.058 1.00 88.06 88 ILE A O 1
ATOM 737 N N . ILE A 1 89 ? 14.000 10.216 -2.012 1.00 91.00 89 ILE A N 1
ATOM 738 C CA . ILE A 1 89 ? 15.189 11.088 -2.075 1.00 91.00 89 ILE A CA 1
ATOM 739 C C . ILE A 1 89 ? 15.520 11.764 -0.740 1.00 91.00 89 ILE A C 1
ATOM 741 O O . ILE A 1 89 ? 16.542 12.430 -0.615 1.00 91.00 89 ILE A O 1
ATOM 745 N N . GLY A 1 90 ? 14.653 11.615 0.258 1.00 89.06 90 GLY A N 1
ATOM 746 C CA . GLY A 1 90 ? 14.803 12.250 1.558 1.00 89.06 90 GLY A CA 1
ATOM 747 C C . GLY A 1 90 ? 13.468 12.360 2.276 1.00 89.06 90 GLY A C 1
ATOM 748 O O . GLY A 1 90 ? 12.520 11.637 1.967 1.00 89.06 90 GLY A O 1
ATOM 749 N N . VAL A 1 91 ? 13.407 13.280 3.231 1.00 88.06 91 VAL A N 1
ATOM 750 C CA . VAL A 1 91 ? 12.217 13.581 4.029 1.00 88.06 91 VAL A CA 1
ATOM 751 C C . VAL A 1 91 ? 11.990 15.088 4.038 1.00 88.06 91 VAL A C 1
ATOM 753 O O . VAL A 1 91 ? 12.945 15.857 3.913 1.00 88.06 91 VAL A O 1
ATOM 756 N N . ASP A 1 92 ? 10.739 15.514 4.156 1.00 89.50 92 ASP A N 1
ATOM 757 C CA . ASP A 1 92 ? 10.402 16.925 4.309 1.00 89.50 92 ASP A CA 1
ATOM 758 C C . ASP A 1 92 ? 10.560 17.408 5.767 1.00 89.50 92 ASP A C 1
ATOM 760 O O . ASP A 1 92 ? 11.086 16.709 6.642 1.00 89.50 92 ASP A O 1
ATOM 764 N N . LYS A 1 93 ? 10.125 18.647 6.029 1.00 89.38 93 LYS A N 1
ATOM 765 C CA . LYS A 1 93 ? 10.208 19.279 7.356 1.00 89.38 93 LYS A CA 1
ATOM 766 C C . LYS A 1 93 ? 9.400 18.528 8.418 1.00 89.38 93 LYS A C 1
ATOM 768 O O . LYS A 1 93 ? 9.797 18.528 9.581 1.00 89.38 93 LYS A O 1
ATOM 773 N N . ASP A 1 94 ? 8.343 17.839 8.002 1.00 85.06 94 ASP A N 1
ATOM 774 C CA . ASP A 1 94 ? 7.457 17.059 8.861 1.00 85.06 94 ASP A CA 1
ATOM 775 C C . ASP A 1 94 ? 7.855 15.576 8.909 1.00 85.06 94 ASP A C 1
ATOM 777 O O . ASP A 1 94 ? 7.122 14.739 9.431 1.00 85.06 94 ASP A O 1
ATOM 781 N N . GLN A 1 95 ? 9.049 15.248 8.398 1.00 83.38 95 GLN A N 1
ATOM 782 C CA . GLN A 1 95 ? 9.602 13.895 8.319 1.00 83.38 95 GLN A CA 1
ATOM 783 C C . GLN A 1 95 ? 8.834 12.951 7.385 1.00 83.38 95 GLN A C 1
ATOM 785 O O . GLN A 1 95 ? 9.065 11.740 7.419 1.00 83.38 95 GLN A O 1
ATOM 790 N N . CYS A 1 96 ? 7.985 13.472 6.500 1.00 84.25 96 CYS A N 1
ATOM 791 C CA . CYS A 1 96 ? 7.315 12.660 5.495 1.00 84.25 96 CYS A CA 1
ATOM 792 C C . CYS A 1 96 ? 8.291 12.337 4.349 1.00 84.25 96 CYS A C 1
ATOM 794 O O . CYS A 1 96 ? 8.964 13.240 3.842 1.00 84.25 96 CYS A O 1
ATOM 796 N N . PRO A 1 97 ? 8.399 11.071 3.907 1.00 86.88 97 PRO A N 1
ATOM 797 C CA . PRO A 1 97 ? 9.262 10.710 2.789 1.00 86.88 97 PRO A CA 1
ATOM 798 C C . PRO A 1 97 ? 8.888 11.415 1.493 1.00 86.88 97 PRO A C 1
ATOM 800 O O . PRO A 1 97 ? 7.744 11.371 1.041 1.00 86.88 97 PRO A O 1
ATOM 803 N N . VAL A 1 98 ? 9.896 12.005 0.859 1.00 90.56 98 VAL A N 1
ATOM 804 C CA . VAL A 1 98 ? 9.770 12.671 -0.433 1.00 90.56 98 VAL A CA 1
ATOM 805 C C . VAL A 1 98 ? 10.214 11.710 -1.521 1.00 90.56 98 VAL A C 1
ATOM 807 O O . VAL A 1 98 ? 11.340 11.207 -1.506 1.00 90.56 98 VAL A O 1
ATOM 810 N N . LYS A 1 99 ? 9.327 11.473 -2.488 1.00 89.44 99 LYS A N 1
ATOM 811 C CA . LYS A 1 99 ? 9.600 10.646 -3.663 1.00 89.44 99 LYS A CA 1
ATOM 812 C C . LYS A 1 99 ? 9.757 11.512 -4.899 1.00 89.44 99 LYS A C 1
ATOM 814 O O . LYS A 1 99 ? 8.928 12.380 -5.156 1.00 89.44 99 LYS A O 1
ATOM 819 N N . TYR A 1 100 ? 10.784 11.226 -5.688 1.00 90.81 100 TYR A N 1
ATOM 820 C CA . TYR A 1 100 ? 11.001 11.871 -6.977 1.00 90.81 100 TYR A CA 1
ATOM 821 C C . TYR A 1 100 ? 10.886 10.849 -8.101 1.00 90.81 100 TYR A C 1
ATOM 823 O O . TYR A 1 100 ? 11.422 9.745 -7.992 1.00 90.81 100 TYR A O 1
ATOM 831 N N . PHE A 1 101 ? 10.193 11.235 -9.175 1.00 90.19 101 PHE A N 1
ATOM 832 C CA . PHE A 1 101 ? 10.062 10.435 -10.385 1.00 90.19 101 PHE A CA 1
ATOM 833 C C . PHE A 1 101 ? 10.472 11.243 -11.619 1.00 90.19 101 PHE A C 1
ATOM 835 O O . PHE A 1 101 ? 9.796 12.195 -12.009 1.00 90.19 101 PHE A O 1
ATOM 842 N N . ALA A 1 102 ? 11.564 10.841 -12.263 1.00 88.69 102 ALA A N 1
ATOM 843 C CA . ALA A 1 102 ? 12.131 11.480 -13.446 1.00 88.69 102 ALA A CA 1
ATOM 844 C C . ALA A 1 102 ? 11.442 11.010 -14.740 1.00 88.69 102 ALA A C 1
ATOM 846 O O . ALA A 1 102 ? 12.086 10.468 -15.638 1.00 88.69 102 ALA A O 1
ATOM 847 N N . PHE A 1 103 ? 10.123 11.201 -14.855 1.00 85.81 103 PHE A N 1
ATOM 848 C CA . PHE A 1 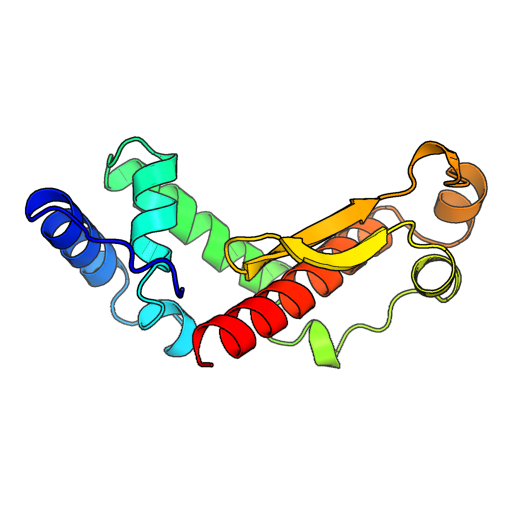103 ? 9.360 10.715 -16.015 1.00 85.81 103 PHE A CA 1
ATOM 849 C C . PHE A 1 103 ? 9.845 11.279 -17.359 1.00 85.81 103 PHE A C 1
ATOM 851 O O . PHE A 1 103 ? 9.748 10.587 -18.367 1.00 85.81 103 PHE A O 1
ATOM 858 N N . GLY A 1 104 ? 10.401 12.495 -17.381 1.00 86.75 104 GLY A N 1
ATOM 859 C CA . GLY A 1 104 ? 10.941 13.105 -18.603 1.00 86.75 104 GLY A CA 1
ATOM 860 C C . GLY A 1 104 ? 12.149 12.367 -19.194 1.00 86.75 104 GLY A C 1
ATOM 861 O O . GLY A 1 104 ? 12.373 12.446 -20.397 1.00 86.75 104 GLY A O 1
ATOM 862 N N . SER A 1 105 ? 12.887 11.618 -18.371 1.00 81.62 105 SER A N 1
ATOM 863 C CA . SER A 1 105 ? 14.061 10.838 -18.788 1.00 81.62 105 SER A CA 1
ATOM 864 C C . SER A 1 105 ? 13.752 9.350 -18.975 1.00 81.62 105 SER A C 1
ATOM 866 O O . SER A 1 105 ? 14.658 8.560 -19.239 1.00 81.62 105 SER A O 1
ATOM 868 N N . LEU A 1 106 ? 12.491 8.943 -18.801 1.00 83.56 106 LEU A N 1
ATOM 869 C CA . LEU A 1 106 ? 12.074 7.560 -18.995 1.00 83.56 106 LEU A CA 1
ATOM 870 C C . LEU A 1 106 ? 12.140 7.215 -20.487 1.00 83.56 106 LEU A C 1
ATOM 872 O O . LEU A 1 106 ? 11.585 7.950 -21.295 1.00 83.56 106 LEU A O 1
ATOM 876 N N . ASP A 1 107 ? 12.750 6.081 -20.844 1.00 84.00 107 ASP A N 1
ATOM 877 C CA . ASP A 1 107 ? 12.657 5.488 -22.185 1.00 84.00 107 ASP A CA 1
ATOM 878 C C . ASP A 1 107 ? 11.494 4.477 -22.225 1.00 84.00 107 ASP A C 1
ATOM 880 O O . ASP A 1 107 ? 11.673 3.303 -21.874 1.00 84.00 107 ASP A O 1
ATOM 884 N N . PRO A 1 108 ? 10.283 4.867 -22.672 1.00 81.06 108 PRO A N 1
ATOM 885 C CA . PRO A 1 108 ? 9.130 3.976 -22.626 1.00 81.06 108 PRO A CA 1
ATOM 886 C C . PRO A 1 108 ? 9.260 2.838 -23.645 1.00 81.06 108 PRO A C 1
ATOM 888 O O . PRO A 1 108 ? 8.663 1.773 -23.468 1.00 81.06 108 PRO A O 1
ATOM 891 N N . LYS A 1 109 ? 10.038 3.045 -24.722 1.00 83.88 109 LYS A N 1
ATOM 892 C CA . LYS A 1 109 ? 10.284 2.028 -25.751 1.00 83.88 109 LYS A CA 1
ATOM 893 C C . LYS A 1 109 ? 11.235 0.961 -25.214 1.00 83.88 109 LYS A C 1
ATOM 895 O O . LYS A 1 109 ? 10.952 -0.222 -25.397 1.00 83.88 109 LYS A O 1
ATOM 900 N N . GLY A 1 110 ? 12.311 1.361 -24.539 1.00 83.12 110 GLY A N 1
ATOM 901 C CA . GLY A 1 110 ? 13.237 0.459 -23.854 1.00 83.12 110 GLY A CA 1
ATOM 902 C C . GLY A 1 110 ? 12.545 -0.359 -22.768 1.00 83.12 110 GLY A C 1
ATOM 903 O O . GLY A 1 110 ? 12.635 -1.584 -22.776 1.00 83.12 110 GLY A O 1
ATOM 904 N N . VAL A 1 111 ? 11.748 0.291 -21.916 1.00 81.69 111 VAL A N 1
ATOM 905 C CA . VAL A 1 111 ? 10.979 -0.380 -20.853 1.00 81.69 111 VAL A CA 1
ATOM 906 C C . VAL A 1 111 ? 10.015 -1.429 -21.417 1.00 81.69 111 VAL A C 1
ATOM 908 O O . VAL A 1 111 ? 10.002 -2.563 -20.944 1.00 81.69 111 VAL A O 1
ATOM 911 N N . ARG A 1 112 ? 9.253 -1.098 -22.471 1.00 81.31 112 ARG A N 1
ATOM 912 C CA . ARG A 1 112 ? 8.332 -2.053 -23.115 1.00 81.31 112 ARG A CA 1
ATOM 913 C C . ARG A 1 112 ? 9.060 -3.227 -23.783 1.00 81.31 112 ARG A C 1
ATOM 915 O O . ARG A 1 112 ? 8.497 -4.314 -23.862 1.00 81.31 112 ARG A O 1
ATOM 922 N N . LYS A 1 113 ? 10.278 -3.020 -24.294 1.00 85.31 113 LYS A N 1
ATOM 923 C CA . LYS A 1 113 ? 11.108 -4.101 -24.857 1.00 85.31 113 LYS A CA 1
ATOM 924 C C . LYS A 1 113 ? 11.704 -4.995 -23.772 1.00 85.31 113 LYS A C 1
ATOM 926 O O . LYS A 1 113 ? 11.859 -6.188 -23.998 1.00 85.31 113 LYS A O 1
ATOM 931 N N . ALA A 1 114 ? 12.051 -4.416 -22.626 1.00 84.62 114 ALA A N 1
ATOM 932 C CA . ALA A 1 114 ? 12.722 -5.118 -21.541 1.00 84.62 114 ALA A CA 1
ATOM 933 C C . ALA A 1 114 ? 11.771 -5.919 -20.640 1.00 84.62 114 ALA A C 1
ATOM 935 O O . ALA A 1 114 ? 12.215 -6.858 -19.984 1.00 84.62 114 ALA A O 1
ATOM 936 N N . ALA A 1 115 ? 10.491 -5.546 -20.570 1.00 87.38 115 ALA A N 1
ATOM 937 C CA . ALA A 1 115 ? 9.550 -6.150 -19.637 1.00 87.38 115 ALA A CA 1
ATOM 938 C C . ALA A 1 115 ? 8.097 -6.076 -20.116 1.00 87.38 115 ALA A C 1
ATOM 940 O O . ALA A 1 115 ? 7.697 -5.159 -20.841 1.00 87.38 115 ALA A O 1
ATOM 941 N N . LYS A 1 116 ? 7.271 -7.026 -19.665 1.00 90.12 116 LYS A N 1
ATOM 942 C CA . LYS A 1 116 ? 5.826 -6.983 -19.903 1.00 90.12 116 LYS A CA 1
ATOM 943 C C . LYS A 1 116 ? 5.190 -5.924 -19.009 1.00 90.12 116 LYS A C 1
ATOM 945 O O . LYS A 1 116 ? 5.691 -5.597 -17.936 1.00 90.12 116 LYS A O 1
ATOM 950 N N . PHE A 1 117 ? 4.011 -5.443 -19.402 1.00 88.12 117 PHE A N 1
ATOM 951 C CA . PHE A 1 117 ? 3.241 -4.520 -18.563 1.00 88.12 117 PHE A CA 1
ATOM 952 C C . PHE A 1 117 ? 2.945 -5.104 -17.170 1.00 88.12 117 PHE A C 1
ATOM 954 O O . PHE A 1 117 ? 3.031 -4.391 -16.175 1.00 88.12 117 PHE A O 1
ATOM 961 N N . SER A 1 118 ? 2.685 -6.413 -17.086 1.00 90.56 118 SER A N 1
ATOM 962 C CA . SER A 1 118 ? 2.527 -7.133 -15.817 1.00 90.56 118 SER A CA 1
ATOM 963 C C . SER A 1 118 ? 3.754 -7.021 -14.908 1.00 90.56 118 SER A C 1
ATOM 965 O O . SER A 1 118 ? 3.602 -6.866 -13.700 1.00 90.56 118 SER A O 1
ATOM 967 N N . ASP A 1 119 ? 4.958 -7.051 -15.480 1.00 90.56 119 ASP A N 1
ATOM 968 C CA . ASP A 1 119 ? 6.215 -6.976 -14.730 1.00 90.56 119 ASP A CA 1
ATOM 969 C C . ASP A 1 119 ? 6.454 -5.551 -14.221 1.00 90.56 119 ASP A C 1
ATOM 971 O O . ASP A 1 119 ? 6.905 -5.360 -13.092 1.00 90.56 119 ASP A O 1
ATOM 975 N N . ILE A 1 120 ? 6.077 -4.542 -15.018 1.00 89.31 120 ILE A N 1
ATOM 976 C CA . ILE A 1 120 ? 6.104 -3.129 -14.612 1.00 89.31 120 ILE A CA 1
ATOM 977 C C . ILE A 1 120 ? 5.174 -2.916 -13.419 1.00 89.31 120 ILE A C 1
ATOM 979 O O . ILE A 1 120 ? 5.598 -2.378 -12.398 1.00 89.31 120 ILE A O 1
ATOM 983 N N . VAL A 1 121 ? 3.923 -3.378 -13.519 1.00 91.75 121 VAL A N 1
ATOM 984 C CA . VAL A 1 121 ? 2.943 -3.282 -12.428 1.00 91.75 121 VAL A CA 1
ATOM 985 C C . VAL A 1 121 ? 3.468 -3.987 -11.178 1.00 91.75 121 VAL A C 1
ATOM 987 O O . VAL A 1 121 ? 3.505 -3.383 -10.108 1.00 91.75 121 VAL A O 1
ATOM 990 N N . LYS A 1 122 ? 3.953 -5.228 -11.306 1.00 93.12 122 LYS A N 1
ATOM 991 C CA . LYS A 1 122 ? 4.500 -5.992 -10.176 1.00 93.12 122 LYS A CA 1
ATOM 992 C C . LYS A 1 122 ? 5.724 -5.315 -9.551 1.00 93.12 122 LYS A C 1
ATOM 994 O O . LYS A 1 122 ? 5.867 -5.318 -8.332 1.00 93.12 122 LYS A O 1
ATOM 999 N N . HIS A 1 123 ? 6.571 -4.672 -10.354 1.00 91.62 123 HIS A N 1
ATOM 1000 C CA . HIS A 1 123 ? 7.716 -3.911 -9.859 1.00 91.62 123 HIS A CA 1
ATOM 1001 C C . HIS A 1 123 ? 7.308 -2.647 -9.096 1.00 91.62 123 HIS A C 1
ATOM 1003 O O . HIS A 1 123 ? 7.818 -2.412 -8.002 1.00 91.62 123 HIS A O 1
ATOM 1009 N N . VAL A 1 124 ? 6.339 -1.880 -9.601 1.00 91.19 124 VAL A N 1
ATOM 1010 C CA . VAL A 1 124 ? 5.798 -0.705 -8.892 1.00 91.19 124 VAL A CA 1
ATOM 1011 C C . VAL A 1 124 ? 5.175 -1.109 -7.556 1.00 91.19 124 VAL A C 1
ATOM 1013 O O . VAL A 1 124 ? 5.384 -0.436 -6.546 1.00 91.19 124 VAL A O 1
ATOM 1016 N N . ILE A 1 125 ? 4.456 -2.231 -7.527 1.00 93.94 125 ILE A N 1
ATOM 1017 C CA . ILE A 1 125 ? 3.896 -2.790 -6.294 1.00 93.94 125 ILE A CA 1
ATOM 1018 C C . ILE A 1 125 ? 5.018 -3.152 -5.311 1.00 93.94 125 ILE A C 1
ATOM 1020 O O . ILE A 1 125 ? 4.965 -2.746 -4.154 1.00 93.94 125 ILE A O 1
ATOM 1024 N N . GLN A 1 126 ? 6.059 -3.859 -5.764 1.00 93.50 126 GLN A N 1
ATOM 1025 C CA . GLN A 1 126 ? 7.195 -4.231 -4.916 1.00 93.50 126 GLN A CA 1
ATOM 1026 C C . GLN A 1 126 ? 7.898 -3.004 -4.314 1.00 93.50 126 GLN A C 1
ATOM 1028 O O . GLN A 1 126 ? 8.238 -3.004 -3.129 1.00 93.50 126 GLN A O 1
ATOM 1033 N N . ILE A 1 127 ? 8.111 -1.956 -5.115 1.00 91.38 127 ILE A N 1
ATOM 1034 C CA . ILE A 1 127 ? 8.674 -0.684 -4.645 1.00 91.38 127 ILE A CA 1
ATOM 1035 C C . ILE A 1 127 ? 7.764 -0.073 -3.578 1.00 91.38 127 ILE A C 1
ATOM 1037 O O . ILE A 1 127 ? 8.241 0.286 -2.505 1.00 91.38 127 ILE A O 1
ATOM 1041 N N . THR A 1 128 ? 6.456 -0.035 -3.832 1.00 91.44 128 THR A N 1
ATOM 1042 C CA . THR A 1 128 ? 5.467 0.511 -2.893 1.00 91.44 128 THR A CA 1
ATOM 1043 C C . THR A 1 128 ? 5.474 -0.233 -1.551 1.00 91.44 128 THR A C 1
ATOM 1045 O O . THR A 1 128 ? 5.487 0.402 -0.499 1.00 91.44 128 THR A O 1
ATOM 1048 N N . GLU A 1 129 ? 5.535 -1.569 -1.552 1.00 92.88 129 GLU A N 1
ATOM 1049 C CA . GLU A 1 129 ? 5.617 -2.366 -0.315 1.00 92.88 129 GLU A CA 1
ATOM 1050 C C . GLU A 1 129 ? 6.943 -2.123 0.433 1.00 92.88 129 GLU A C 1
ATOM 1052 O O . GLU A 1 129 ? 6.961 -1.991 1.659 1.00 92.88 129 GLU A O 1
ATOM 1057 N N . ARG A 1 130 ? 8.065 -1.987 -0.290 1.00 90.75 130 ARG A N 1
ATOM 1058 C CA . ARG A 1 130 ? 9.371 -1.659 0.310 1.00 90.75 130 ARG A CA 1
ATOM 1059 C C . ARG A 1 130 ? 9.347 -0.293 0.994 1.00 90.75 130 ARG A C 1
ATOM 1061 O O . ARG A 1 130 ? 9.899 -0.131 2.082 1.00 90.75 130 ARG A O 1
ATOM 1068 N N . GLU A 1 131 ? 8.706 0.681 0.369 1.00 87.56 131 GLU A N 1
ATOM 1069 C CA . GLU A 1 131 ? 8.558 2.029 0.911 1.00 87.56 131 GLU A CA 1
ATOM 1070 C C . GLU A 1 131 ? 7.592 2.072 2.095 1.00 87.56 131 GLU A C 1
ATOM 1072 O O . GLU A 1 131 ? 7.875 2.755 3.075 1.00 87.56 131 GLU A O 1
ATOM 1077 N N . ALA A 1 132 ? 6.503 1.299 2.065 1.00 87.62 132 ALA A N 1
ATOM 1078 C CA . ALA A 1 132 ? 5.610 1.145 3.212 1.00 87.62 132 ALA A CA 1
ATOM 1079 C C . ALA A 1 132 ? 6.356 0.589 4.440 1.00 87.62 132 ALA A C 1
ATOM 1081 O O . ALA A 1 132 ? 6.166 1.072 5.558 1.00 87.62 132 ALA A O 1
ATOM 1082 N N . LEU A 1 133 ? 7.270 -0.370 4.244 1.00 87.62 133 LEU A N 1
ATOM 1083 C CA . LEU A 1 133 ? 8.143 -0.852 5.318 1.00 87.62 133 LEU A CA 1
ATOM 1084 C C . LEU A 1 133 ? 9.131 0.212 5.803 1.00 87.62 133 LEU A C 1
ATOM 1086 O O . LEU A 1 133 ? 9.379 0.308 7.005 1.00 87.62 133 LEU A O 1
ATOM 1090 N N . PHE A 1 134 ? 9.710 0.997 4.893 1.00 85.69 134 PHE A N 1
ATOM 1091 C CA . PHE A 1 134 ? 10.581 2.115 5.258 1.00 85.69 134 PHE A CA 1
ATOM 1092 C C . PHE A 1 134 ? 9.830 3.139 6.123 1.00 85.69 134 PHE A C 1
ATOM 1094 O O . PHE A 1 134 ? 10.304 3.484 7.205 1.00 85.69 134 PHE A O 1
ATOM 1101 N N . LEU A 1 135 ? 8.626 3.530 5.700 1.00 83.75 135 LEU A N 1
ATOM 1102 C CA . LEU A 1 135 ? 7.721 4.424 6.424 1.00 83.75 135 LEU A CA 1
ATOM 1103 C C . LEU A 1 135 ? 7.397 3.896 7.825 1.00 83.75 135 LEU A C 1
ATOM 1105 O O . LEU A 1 135 ? 7.548 4.621 8.805 1.00 83.75 135 LEU A O 1
ATOM 1109 N N . LYS A 1 136 ? 7.029 2.613 7.937 1.00 82.31 136 LYS A N 1
ATOM 1110 C CA . LYS A 1 136 ? 6.727 1.975 9.227 1.00 82.31 136 LYS A CA 1
ATOM 1111 C C . LYS A 1 136 ? 7.937 1.958 10.165 1.00 82.31 136 LYS A C 1
ATOM 1113 O O . LYS A 1 136 ? 7.788 2.126 11.368 1.00 82.31 136 LYS A O 1
ATOM 1118 N N . LYS A 1 137 ? 9.150 1.768 9.637 1.00 83.50 137 LYS A N 1
ATOM 1119 C CA . LYS A 1 137 ? 10.385 1.847 10.438 1.00 83.50 137 LYS A CA 1
ATOM 1120 C C . LYS A 1 137 ? 10.687 3.272 10.886 1.00 83.50 137 LYS A C 1
ATOM 1122 O O . LYS A 1 137 ? 11.241 3.457 11.963 1.00 83.50 137 LYS A O 1
ATOM 1127 N N . GLN A 1 138 ? 10.364 4.261 10.060 1.00 78.56 138 GLN A N 1
ATOM 1128 C CA . GLN A 1 138 ? 10.585 5.664 10.380 1.00 78.56 138 GLN A CA 1
ATOM 1129 C C . GLN A 1 138 ? 9.600 6.173 11.436 1.00 78.56 138 GLN A C 1
ATOM 1131 O O . GLN A 1 138 ? 10.013 6.921 12.309 1.00 78.56 138 GLN A O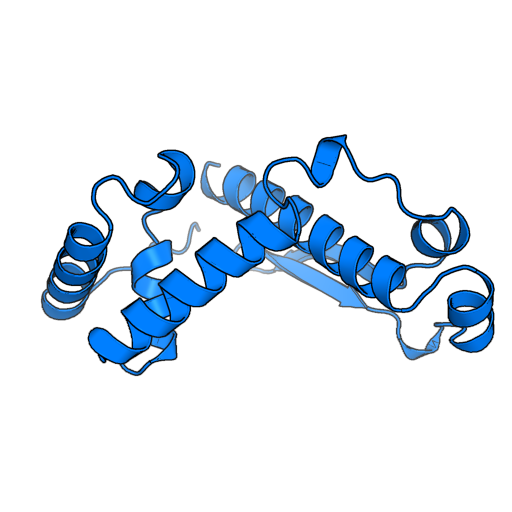 1
ATOM 1136 N N . SER A 1 139 ? 8.341 5.725 11.415 1.00 75.31 139 SER A N 1
ATOM 1137 C CA . SER A 1 139 ? 7.335 6.117 12.414 1.00 75.31 139 SER A CA 1
ATOM 1138 C C . SER A 1 139 ? 7.595 5.568 13.822 1.00 75.31 139 SER A C 1
ATOM 1140 O O . SER A 1 139 ? 6.950 6.003 14.767 1.00 75.31 139 SER A O 1
ATOM 1142 N N . LEU A 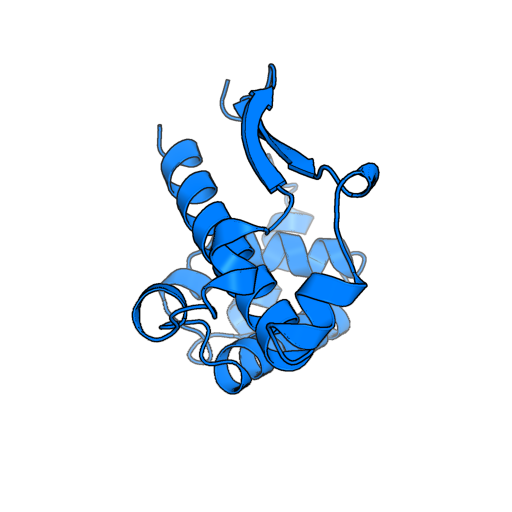1 140 ? 8.485 4.579 13.957 1.00 72.25 140 LEU A N 1
ATOM 1143 C CA . LEU A 1 140 ? 8.892 3.994 15.241 1.00 72.25 140 LEU A CA 1
ATOM 1144 C C . LEU A 1 140 ? 10.122 4.686 15.859 1.00 72.25 140 LEU A C 1
ATOM 1146 O O . LEU A 1 140 ? 10.537 4.293 16.948 1.00 72.25 140 LEU A O 1
ATOM 1150 N N . LYS A 1 141 ? 10.732 5.646 15.155 1.00 61.59 141 LYS A N 1
ATOM 1151 C CA . LYS A 1 141 ? 11.865 6.449 15.635 1.00 61.59 141 LYS A CA 1
ATOM 1152 C C . LYS A 1 141 ? 11.378 7.776 16.200 1.00 61.59 141 LYS A C 1
ATOM 1154 O O . LYS A 1 141 ? 12.024 8.238 17.161 1.00 61.59 141 LYS A O 1
#

Foldseek 3Di:
DQPDDDDDPVLVVLLVVLLVVCVPVDDPVLSPPPCNSVVLCVVVVNPSVNSNVVVVVVSVVCVVLVLVCLLPPDDAFPLCVVQQFKDFPAADPNRHTDMDGPPVPHDVVSVVVRDPPVSVVSVVSNRVSVVVVVVVVSSVD

Solvent-accessible surface area (backbone atoms only — not comparable to full-atom values): 8458 Å² total; per-residue (Å²): 115,83,83,78,83,84,71,53,72,68,54,49,51,50,30,52,58,53,52,64,77,45,73,88,78,56,57,69,76,61,71,66,36,86,56,52,50,47,55,40,21,63,76,39,80,61,36,61,68,61,17,48,54,51,50,53,51,46,56,50,49,40,59,78,67,44,52,93,46,32,84,79,77,55,80,67,52,67,54,49,70,76,55,57,48,61,49,77,80,52,58,49,96,67,64,49,76,37,71,49,68,49,68,91,77,51,57,69,68,59,43,60,74,53,40,54,72,68,53,52,53,52,43,54,50,40,52,50,52,54,50,52,52,50,50,57,57,57,77,75,107

Sequence (141 aa):
MTITIEYTVEQKAAMEQLKRRFAGDMKPELYEDTHLFYRFLKARDFNLDLAESMLKKHLQWRKDFSLDTILTDYTPPEGLSKYFPGGIIGVDKDQCPVKYFAFGSLDPKGVRKAAKFSDIVKHVIQITEREALFLKKQSLK

Organism: Trichonephila clavata (NCBI:txid2740835)

InterPro domains:
  IPR011074 CRAL/TRIO, N-terminal domain [PF03765] (33-57)
  IPR011074 CRAL/TRIO, N-terminal domain [SM01100] (33-58)
  IPR036273 CRAL/TRIO, N-terminal domain superfamily [SSF46938] (6-73)
  IPR036865 CRAL-TRIO lipid binding domain superfamily [G3DSA:3.40.525.10] (4-141)
  IPR036865 CRAL-TRIO lipid binding domain superfamily [SSF52087] (77-135)

Radius of gyration: 17.83 Å; Cα contacts (8 Å, |Δi|>4): 101; chains: 1; bounding box: 38×33×45 Å

Secondary structure (DSSP, 8-state):
-----PPPHHHHHHHHHHHHTTTTTS-HHHHT-TTHHHHHHHTTTT-HHHHHHHHHHHHHHHHHTTGGGHHHH----HHHHTT--EEEEEE-TT-PEEEEE-GGG--HHHHHHHS-HHHHHHHHHHHHHHHHHHHHHHTT-

pLDDT: mean 88.91, std 8.77, range [41.97, 98.56]

Nearest PDB structures (foldseek):
  1olm-assembly3_E  TM=9.026E-01  e=2.873E-06  Homo sapiens
  4omk-assembly2_B  TM=8.578E-01  e=2.711E-06  Homo sapiens
  1olm-assembly2_C  TM=8.493E-01  e=2.711E-06  Homo sapiens
  1olm-assembly1_A  TM=8.674E-01  e=3.045E-06  Homo sapiens
  1o6u-assembly3_E  TM=8.610E-01  e=3.624E-06  Homo sapiens

Mean predicted aligned error: 5.09 Å